Protein AF-A0A536W8A9-F1 (afdb_monomer_lite)

Radius of gyration: 25.91 Å; chains: 1; bounding box: 64×21×85 Å

pLDDT: mean 86.09, std 11.96, range [37.34, 98.19]

Sequence (159 aa):
MEIPFKEVAGALGAVAVALLGLYQWRRTKRSGRFLEDREAAYKAVWDALEQVHLHVRSESFNGSGFDEHVRTANTLMIKYGLHISQHDKELAAQYMNALELLGAVLSQMASDHPTRREFAKTLEFPPMPDELAPAFSRVTKARDALTESFRRAVGAGQI

Foldseek 3Di:
DDDPVVVVVVVVVVVVVVVVVVVVVVVVVVVVVLLVLLLVLLVLLVVLLVVLLLLLLDLPNDPVVNVVSVVSSVVSCVVCVVNADPVLVVLSVQLSVLSVVLSVLLVPDDSPPPQSVCSNPDPDHDPDPPSNVVSVVSNVVSCVVNVVVSCCSSVVVVD

Structure (mmCIF, N/CA/C/O backbone):
data_AF-A0A536W8A9-F1
#
_entry.id   AF-A0A536W8A9-F1
#
loop_
_atom_site.group_PDB
_atom_site.id
_atom_site.type_symbol
_atom_site.label_atom_id
_atom_site.label_alt_id
_atom_site.label_comp_id
_atom_site.label_asym_id
_atom_site.label_entity_id
_atom_site.label_seq_id
_atom_site.pdbx_PDB_ins_code
_atom_site.Cartn_x
_atom_site.Cartn_y
_atom_site.Cartn_z
_atom_site.occupancy
_atom_site.B_iso_or_equiv
_atom_site.auth_seq_id
_atom_site.auth_comp_id
_atom_site.auth_asym_id
_atom_site.auth_atom_id
_atom_site.pdbx_PDB_model_num
ATOM 1 N N . MET A 1 1 ? -41.506 -2.648 62.364 1.00 50.22 1 MET A N 1
ATOM 2 C CA . MET A 1 1 ? -40.462 -3.332 61.577 1.00 50.22 1 MET A CA 1
ATOM 3 C C . MET A 1 1 ? -39.605 -2.225 60.981 1.00 50.22 1 MET A C 1
ATOM 5 O O . MET A 1 1 ? -40.019 -1.613 60.006 1.00 50.22 1 MET A O 1
ATOM 9 N N . GLU A 1 2 ? -38.531 -1.835 61.669 1.00 58.56 2 GLU A N 1
ATOM 10 C CA . GLU A 1 2 ? -37.649 -0.755 61.208 1.00 58.56 2 GLU A CA 1
ATOM 11 C C . GLU A 1 2 ? -36.714 -1.321 60.142 1.00 58.56 2 GLU A C 1
ATOM 13 O O . GLU A 1 2 ? -35.999 -2.289 60.388 1.00 58.56 2 GLU A O 1
ATOM 18 N N . ILE A 1 3 ? -36.769 -0.766 58.933 1.00 63.06 3 ILE A N 1
ATOM 19 C CA . ILE A 1 3 ? -35.873 -1.172 57.853 1.00 63.06 3 ILE A CA 1
ATOM 20 C C . ILE A 1 3 ? -34.472 -0.641 58.201 1.00 63.06 3 ILE A C 1
ATOM 22 O O . ILE A 1 3 ? -34.331 0.569 58.406 1.00 63.06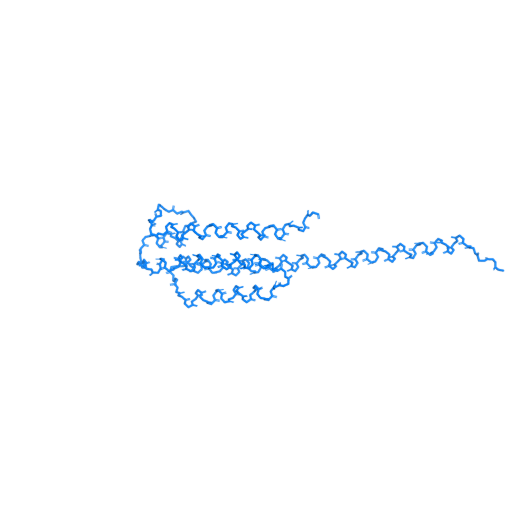 3 ILE A O 1
ATOM 26 N N . PRO A 1 4 ? -33.431 -1.492 58.263 1.00 73.31 4 PRO A N 1
ATOM 27 C CA . PRO A 1 4 ? -32.075 -1.064 58.589 1.00 73.31 4 PRO A CA 1
ATOM 28 C C . PRO A 1 4 ? -31.502 -0.230 57.435 1.00 73.31 4 PRO A C 1
ATOM 30 O O . PRO A 1 4 ? -30.904 -0.733 56.487 1.00 73.31 4 PRO A O 1
ATOM 33 N N . PHE A 1 5 ? -31.693 1.087 57.517 1.00 73.25 5 PHE A N 1
ATOM 34 C CA . PHE A 1 5 ? -31.332 2.063 56.482 1.00 73.25 5 PHE A CA 1
ATOM 35 C C . PHE A 1 5 ? -29.872 1.947 56.013 1.00 73.25 5 PHE A C 1
ATOM 37 O O . PHE A 1 5 ? -29.580 2.126 54.834 1.00 73.25 5 PHE A O 1
ATOM 44 N N . LYS A 1 6 ? -28.952 1.592 56.919 1.00 73.88 6 LYS A N 1
ATOM 45 C CA . LYS A 1 6 ? -27.525 1.395 56.610 1.00 73.88 6 LYS A CA 1
ATOM 46 C C . LYS A 1 6 ? -27.277 0.193 55.693 1.00 73.88 6 LYS A C 1
ATOM 48 O O . LYS A 1 6 ? -26.441 0.281 54.800 1.00 73.88 6 LYS A O 1
ATOM 53 N N . GLU A 1 7 ? -28.011 -0.899 55.886 1.00 75.00 7 GLU A N 1
ATOM 54 C CA . GLU A 1 7 ? -27.892 -2.112 55.069 1.00 75.00 7 GLU A CA 1
ATOM 55 C C . GLU A 1 7 ? -28.487 -1.885 53.676 1.00 75.00 7 GLU A C 1
ATOM 57 O O . GLU A 1 7 ? -27.880 -2.258 52.674 1.00 75.00 7 GLU A O 1
ATOM 62 N N . VAL A 1 8 ? -29.615 -1.167 53.598 1.00 76.69 8 VAL A N 1
ATOM 63 C CA . VAL A 1 8 ? -30.227 -0.756 52.323 1.00 76.69 8 VAL A CA 1
ATOM 64 C C . VAL A 1 8 ? -29.321 0.212 51.555 1.00 76.69 8 VAL A C 1
ATOM 66 O O . VAL A 1 8 ? -29.114 0.036 50.356 1.00 76.69 8 VAL A O 1
ATOM 69 N N . ALA A 1 9 ? -28.728 1.201 52.230 1.00 75.56 9 ALA A N 1
ATOM 70 C CA . ALA A 1 9 ? -27.790 2.137 51.612 1.00 75.56 9 ALA A CA 1
ATOM 71 C C . ALA A 1 9 ? -26.509 1.437 51.121 1.00 75.56 9 ALA A C 1
ATOM 73 O O . ALA A 1 9 ? -26.040 1.719 50.018 1.00 75.56 9 ALA A O 1
ATOM 74 N N . GLY A 1 10 ? -25.974 0.490 51.900 1.00 75.81 10 GLY A N 1
ATOM 75 C CA . GLY A 1 10 ? -24.829 -0.332 51.499 1.00 75.81 10 GLY A CA 1
ATOM 76 C C . GLY A 1 10 ? -25.129 -1.203 50.277 1.00 75.81 10 GLY A C 1
ATOM 77 O O . GLY A 1 10 ? -24.337 -1.237 49.334 1.00 75.81 10 GLY A O 1
ATOM 78 N N . ALA A 1 11 ? -26.303 -1.841 50.244 1.00 78.12 11 ALA A N 1
ATOM 79 C CA . ALA A 1 11 ? -26.746 -2.641 49.106 1.00 78.12 11 ALA A CA 1
ATOM 80 C C . ALA A 1 11 ? -26.926 -1.788 47.838 1.00 78.12 11 ALA A C 1
ATOM 82 O O . ALA A 1 11 ? -26.439 -2.161 46.771 1.00 78.12 11 ALA A O 1
ATOM 83 N N . LEU A 1 12 ? -27.551 -0.611 47.948 1.00 82.88 12 LEU A N 1
ATOM 84 C CA . LEU A 1 12 ? -27.708 0.319 46.824 1.00 82.88 12 LEU A CA 1
ATOM 85 C C . LEU A 1 12 ? -26.357 0.830 46.302 1.00 82.88 12 LEU A C 1
ATOM 87 O O . LEU A 1 12 ? -26.158 0.904 45.088 1.00 82.88 12 LEU A O 1
ATOM 91 N N . GLY A 1 13 ? -25.408 1.121 47.197 1.00 81.12 13 GLY A N 1
ATOM 92 C CA . GLY A 1 13 ? -24.042 1.495 46.825 1.00 81.12 13 GLY A CA 1
ATOM 93 C C . GLY A 1 13 ? -23.318 0.389 46.052 1.00 81.12 13 GLY A C 1
ATOM 94 O O . GLY A 1 13 ? -22.731 0.651 45.002 1.00 81.12 13 GLY A O 1
ATOM 95 N N . ALA A 1 14 ? -23.416 -0.861 46.513 1.00 82.94 14 ALA A N 1
ATOM 96 C CA . ALA A 1 14 ? -22.817 -2.010 45.834 1.00 82.94 14 ALA A CA 1
ATOM 97 C C . ALA A 1 14 ? -23.416 -2.241 44.434 1.00 82.94 14 ALA A C 1
ATOM 99 O O . ALA A 1 14 ? -22.680 -2.477 43.473 1.00 82.94 14 ALA A O 1
ATOM 100 N N . VAL A 1 15 ? -24.740 -2.106 44.294 1.00 87.38 15 VAL A N 1
ATOM 101 C CA . VAL A 1 15 ? -25.435 -2.208 43.000 1.00 87.38 15 VAL A CA 1
ATOM 102 C C . VAL A 1 15 ? -24.971 -1.112 42.040 1.00 87.38 15 VAL A C 1
ATOM 104 O O . VAL A 1 15 ? -24.673 -1.400 40.881 1.00 87.38 15 VAL A O 1
ATOM 107 N N . ALA A 1 16 ? -24.849 0.133 42.508 1.00 86.81 16 ALA A N 1
ATOM 108 C CA . ALA A 1 16 ? -24.382 1.244 41.681 1.00 86.81 16 ALA A CA 1
ATOM 109 C C . ALA A 1 16 ? -22.950 1.019 41.160 1.00 86.81 16 ALA A C 1
ATOM 111 O O . ALA A 1 16 ? -22.689 1.211 39.970 1.00 86.81 16 ALA A O 1
ATOM 112 N N . VAL A 1 17 ? -22.036 0.545 42.013 1.00 88.19 17 VAL A N 1
ATOM 113 C CA . VAL A 1 17 ? -20.654 0.221 41.616 1.00 88.19 17 VAL A CA 1
ATOM 114 C C . VAL A 1 17 ? -20.617 -0.936 40.615 1.00 88.19 17 VAL A C 1
ATOM 116 O O . VAL A 1 17 ? -19.912 -0.850 39.608 1.00 88.19 17 VAL A O 1
ATOM 119 N N . ALA A 1 18 ? -21.410 -1.988 40.829 1.00 88.69 18 ALA A N 1
ATOM 120 C CA . ALA A 1 18 ? -21.494 -3.115 39.902 1.00 88.69 18 ALA A CA 1
ATOM 121 C C . ALA A 1 18 ? -22.004 -2.687 38.513 1.00 88.69 18 ALA A C 1
ATOM 123 O O . ALA A 1 18 ? -21.459 -3.106 37.488 1.00 88.69 18 ALA A O 1
ATOM 124 N N . LEU A 1 19 ? -23.008 -1.804 38.463 1.00 89.75 19 LEU A N 1
ATOM 125 C CA . LEU A 1 19 ? -23.528 -1.249 37.211 1.00 89.75 19 LEU A CA 1
ATOM 126 C C . LEU A 1 19 ? -22.495 -0.368 36.496 1.00 89.75 19 LEU A C 1
ATOM 128 O O . LEU A 1 19 ? -22.348 -0.478 35.277 1.00 89.75 19 LEU A O 1
ATOM 132 N N . LEU A 1 20 ? -21.745 0.456 37.234 1.00 89.81 20 LEU A N 1
ATOM 133 C CA . LEU A 1 20 ? -20.653 1.259 36.676 1.00 89.81 20 LEU A CA 1
ATOM 134 C C . LEU A 1 20 ? -19.534 0.380 36.107 1.00 89.81 20 LEU A C 1
ATOM 136 O O . LEU A 1 20 ? -19.077 0.635 34.992 1.00 89.81 20 LEU A O 1
ATOM 140 N N . GLY A 1 21 ? -19.145 -0.682 36.816 1.00 86.19 21 GLY A N 1
ATOM 141 C CA . GLY A 1 21 ? -18.159 -1.654 36.338 1.00 86.19 21 GLY A CA 1
ATOM 142 C C . GLY A 1 21 ? -18.617 -2.367 35.064 1.00 86.19 21 GLY A C 1
ATOM 143 O O . GLY A 1 21 ? -17.865 -2.452 34.094 1.00 86.19 21 GLY A O 1
ATOM 144 N N . LEU A 1 22 ? -19.882 -2.802 35.008 1.00 88.50 22 LEU A N 1
ATOM 145 C CA . LEU A 1 22 ? -20.459 -3.425 33.813 1.00 88.50 22 LEU A CA 1
ATOM 146 C C . LEU A 1 22 ? -20.515 -2.449 32.627 1.00 88.50 22 LEU A C 1
ATOM 148 O O . LEU A 1 22 ? -20.235 -2.831 31.488 1.00 88.50 22 LEU A O 1
ATOM 152 N N . TYR A 1 23 ? -20.873 -1.189 32.885 1.00 87.00 23 TYR A N 1
ATOM 153 C CA . TYR A 1 23 ? -20.905 -0.140 31.871 1.00 87.00 23 TYR A CA 1
ATOM 154 C C . TYR A 1 23 ? -19.505 0.160 31.325 1.00 87.00 23 TYR A C 1
ATOM 156 O O . TYR A 1 23 ? -19.316 0.164 30.105 1.00 87.00 23 TYR A O 1
ATOM 164 N N . GLN A 1 24 ? -18.515 0.338 32.206 1.00 83.12 24 GLN A N 1
ATOM 165 C CA . GLN A 1 24 ? -17.121 0.539 31.814 1.00 83.12 24 GLN A CA 1
ATOM 166 C C . GLN A 1 24 ? -16.584 -0.656 31.026 1.00 83.12 24 GLN A C 1
ATOM 168 O O . GLN A 1 24 ? -16.014 -0.450 29.960 1.00 83.12 24 GLN A O 1
ATOM 173 N N . TRP A 1 25 ? -16.846 -1.889 31.466 1.00 77.81 25 TRP A N 1
ATOM 174 C CA . TRP A 1 25 ? -16.427 -3.101 30.758 1.00 77.81 25 TRP A CA 1
ATOM 175 C C . TRP A 1 25 ? -17.041 -3.219 29.358 1.00 77.81 25 TRP A C 1
ATOM 177 O O . TRP A 1 25 ? -16.356 -3.524 28.381 1.00 77.81 25 TRP A O 1
ATOM 187 N N . ARG A 1 26 ? -18.342 -2.941 29.214 1.00 77.06 26 ARG A N 1
ATOM 188 C CA . ARG A 1 26 ? -18.991 -2.938 27.892 1.00 77.06 26 ARG A CA 1
ATOM 189 C C . ARG A 1 26 ? -18.424 -1.849 26.986 1.00 77.06 26 ARG A C 1
ATOM 191 O O . ARG A 1 26 ? -18.301 -2.073 25.780 1.00 77.06 26 ARG A O 1
ATOM 198 N N . ARG A 1 27 ? -18.087 -0.685 27.548 1.00 74.31 27 ARG A N 1
ATOM 199 C CA . ARG A 1 27 ? -17.471 0.423 26.813 1.00 74.31 27 ARG A CA 1
ATOM 200 C C . ARG A 1 27 ? -16.056 0.069 26.350 1.00 74.31 27 ARG A C 1
ATOM 202 O O . ARG A 1 27 ? -15.783 0.228 25.164 1.00 74.31 27 ARG A O 1
ATOM 209 N N . THR A 1 28 ? -15.211 -0.473 27.227 1.00 70.94 28 THR A N 1
ATOM 210 C CA . THR A 1 28 ? -13.834 -0.880 26.891 1.00 70.94 28 THR A CA 1
ATOM 211 C C . THR A 1 28 ? -13.796 -2.046 25.906 1.00 70.94 28 THR A C 1
ATOM 213 O O . THR A 1 28 ? -12.984 -2.046 24.986 1.00 70.94 28 THR A O 1
ATOM 216 N N . LYS A 1 29 ? -14.727 -3.004 26.006 1.00 76.12 29 LYS A N 1
ATOM 217 C CA . LYS A 1 29 ? -14.846 -4.099 25.030 1.00 76.12 29 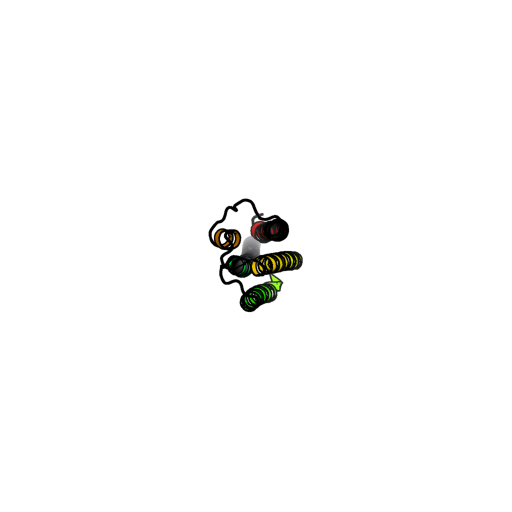LYS A CA 1
ATOM 218 C C . LYS A 1 29 ? -15.206 -3.597 23.626 1.00 76.12 29 LYS A C 1
ATOM 220 O O . LYS A 1 29 ? -14.686 -4.106 22.637 1.00 76.12 29 LYS A O 1
ATOM 225 N N . ARG A 1 30 ? -16.100 -2.605 23.521 1.00 70.69 30 ARG A N 1
ATOM 226 C CA . ARG A 1 30 ? -16.471 -1.996 22.230 1.00 70.69 30 ARG A CA 1
ATOM 227 C C . ARG A 1 30 ? -15.327 -1.184 21.627 1.00 70.69 30 ARG A C 1
ATOM 229 O O . ARG A 1 30 ? -15.120 -1.275 20.423 1.00 70.69 30 ARG A O 1
ATOM 236 N N . SER A 1 31 ? -14.588 -0.426 22.440 1.00 73.19 31 SER A N 1
ATOM 237 C CA . SER A 1 31 ? -13.419 0.318 21.956 1.00 73.19 31 SER A CA 1
ATOM 238 C C . SER A 1 31 ? -12.275 -0.609 21.547 1.00 73.19 31 SER A C 1
ATOM 240 O O . SER A 1 31 ? -11.679 -0.374 20.504 1.00 73.19 31 SER A O 1
ATOM 242 N N . GLY A 1 32 ? -12.021 -1.686 22.301 1.00 77.44 32 GLY A N 1
ATOM 243 C CA . GLY A 1 32 ? -11.015 -2.695 21.952 1.00 77.44 32 GLY A CA 1
ATOM 244 C C . GLY A 1 32 ? -11.289 -3.330 20.589 1.00 77.44 32 GLY A C 1
ATOM 245 O O . GLY A 1 32 ? -10.434 -3.290 19.714 1.00 77.44 32 GLY A O 1
ATOM 246 N N . ARG A 1 33 ? -12.529 -3.779 20.353 1.00 83.19 33 ARG A N 1
ATOM 247 C CA . ARG A 1 33 ? -12.926 -4.349 19.057 1.00 83.19 33 ARG A CA 1
ATOM 248 C C . ARG A 1 33 ? -12.790 -3.355 17.898 1.00 83.19 33 ARG A C 1
ATOM 250 O O . ARG A 1 33 ? -12.352 -3.736 16.824 1.00 83.19 33 ARG A O 1
ATOM 257 N N . PHE A 1 34 ? -13.136 -2.082 18.104 1.00 84.88 34 PHE A N 1
ATOM 258 C CA . PHE A 1 34 ? -12.969 -1.067 17.059 1.00 84.88 34 PHE A CA 1
ATOM 259 C C . PHE A 1 34 ? -11.493 -0.826 16.709 1.00 84.88 34 PHE A C 1
ATOM 261 O O . PHE A 1 34 ? -11.177 -0.618 15.540 1.00 84.88 34 PHE A O 1
ATOM 268 N N . LEU A 1 35 ? -10.596 -0.849 17.701 1.00 85.38 35 LEU A N 1
ATOM 269 C CA . LEU A 1 35 ? -9.153 -0.727 17.477 1.00 85.38 35 LEU A CA 1
ATOM 270 C C . LEU A 1 35 ? -8.594 -1.947 16.736 1.00 85.38 35 LEU A C 1
ATOM 272 O O . LEU A 1 35 ? -7.844 -1.767 15.781 1.00 85.38 35 LEU A O 1
ATOM 276 N N . GLU A 1 36 ? -9.014 -3.156 17.112 1.00 87.56 36 GLU A N 1
ATOM 277 C CA . GLU A 1 36 ? -8.658 -4.400 16.415 1.00 87.56 36 GLU A CA 1
ATOM 278 C C . GLU A 1 36 ? -9.142 -4.391 14.955 1.00 87.56 36 GLU A C 1
ATOM 280 O O . GLU A 1 36 ? -8.358 -4.633 14.037 1.00 87.56 36 GLU A O 1
ATOM 285 N N . ASP A 1 37 ? -10.413 -4.039 14.722 1.00 90.69 37 ASP A N 1
ATOM 286 C CA . ASP A 1 37 ? -11.000 -3.938 13.379 1.00 90.69 37 ASP A CA 1
ATOM 287 C C . ASP A 1 37 ? -10.286 -2.858 12.543 1.00 90.69 37 ASP A C 1
ATOM 289 O O . ASP A 1 37 ? -10.061 -3.031 11.341 1.00 90.69 37 ASP A O 1
ATOM 293 N N . ARG A 1 38 ? -9.872 -1.753 13.181 1.00 92.25 38 ARG A N 1
ATOM 294 C CA . ARG A 1 38 ? -9.086 -0.692 12.542 1.00 92.25 38 ARG A CA 1
ATOM 295 C C . ARG A 1 38 ? -7.699 -1.186 12.148 1.00 92.25 38 ARG A C 1
ATOM 297 O O . ARG A 1 38 ? -7.306 -1.003 11.002 1.00 92.25 38 ARG A O 1
ATOM 304 N N . GLU A 1 39 ? -6.962 -1.820 13.052 1.00 93.12 39 GLU A N 1
ATOM 305 C CA . GLU A 1 39 ? -5.642 -2.379 12.747 1.00 93.12 39 GLU A CA 1
ATOM 306 C C . GLU A 1 39 ? -5.720 -3.403 11.604 1.00 93.12 39 GLU A C 1
ATOM 308 O O . GLU A 1 39 ? -4.926 -3.341 10.662 1.00 93.12 39 GLU A O 1
ATOM 313 N N . ALA A 1 40 ? -6.714 -4.294 11.639 1.00 94.44 40 ALA A N 1
ATOM 314 C CA . ALA A 1 40 ? -6.954 -5.271 10.582 1.00 94.44 40 ALA A CA 1
ATOM 315 C C . ALA A 1 40 ? -7.252 -4.603 9.229 1.00 94.44 40 ALA A C 1
ATOM 317 O O . ALA A 1 40 ? -6.730 -5.037 8.202 1.00 94.44 40 ALA A O 1
ATOM 318 N N . ALA A 1 41 ? -8.041 -3.525 9.221 1.00 95.81 41 ALA A N 1
ATOM 319 C CA . ALA A 1 41 ? -8.316 -2.743 8.021 1.00 95.81 41 ALA A CA 1
ATOM 320 C C . ALA A 1 41 ? -7.043 -2.131 7.413 1.00 95.81 41 ALA A C 1
ATOM 322 O O . ALA A 1 41 ? -6.820 -2.264 6.209 1.00 95.81 41 ALA A O 1
ATOM 323 N N . TYR A 1 42 ? -6.197 -1.489 8.228 1.00 96.19 42 TYR A N 1
ATOM 324 C CA . TYR A 1 42 ? -4.948 -0.889 7.744 1.00 96.19 42 TYR A CA 1
ATOM 325 C C . TYR A 1 42 ? -3.980 -1.944 7.201 1.00 96.19 42 TYR A C 1
ATOM 327 O O . TYR A 1 42 ? -3.406 -1.736 6.134 1.00 96.19 42 TYR A O 1
ATOM 335 N N . LYS A 1 43 ? -3.843 -3.095 7.877 1.00 95.75 43 LYS A N 1
ATOM 336 C CA . LYS A 1 43 ? -3.024 -4.217 7.387 1.00 95.75 43 LYS A CA 1
ATOM 337 C C . LYS A 1 43 ? -3.535 -4.754 6.051 1.00 95.75 43 LYS A C 1
ATOM 339 O O . LYS A 1 43 ? -2.758 -4.874 5.116 1.00 95.75 43 LYS A O 1
ATOM 344 N N . ALA A 1 44 ? -4.843 -4.984 5.927 1.00 96.75 44 ALA A N 1
ATOM 345 C CA . ALA A 1 44 ? -5.431 -5.490 4.688 1.00 96.75 44 ALA A CA 1
ATOM 346 C C . ALA A 1 44 ? -5.230 -4.531 3.500 1.00 96.75 44 ALA A C 1
ATOM 348 O O . ALA A 1 44 ? -4.941 -4.973 2.389 1.00 96.75 44 ALA A O 1
ATOM 349 N N . VAL A 1 45 ? -5.370 -3.218 3.722 1.00 97.50 45 VAL A N 1
ATOM 350 C CA . VAL A 1 45 ? -5.093 -2.212 2.683 1.00 97.50 45 VAL A CA 1
ATOM 351 C C . VAL A 1 45 ? -3.604 -2.176 2.342 1.00 97.50 45 VAL A C 1
ATOM 353 O O . VAL A 1 45 ? -3.261 -2.135 1.163 1.00 97.50 45 VAL A O 1
ATOM 356 N N . TRP A 1 46 ? -2.727 -2.217 3.346 1.00 97.38 46 TRP A N 1
ATOM 357 C CA . TRP A 1 46 ? -1.281 -2.241 3.133 1.00 97.38 46 TRP A CA 1
ATOM 358 C C . TRP A 1 46 ? -0.846 -3.450 2.302 1.00 97.38 46 TRP A C 1
ATOM 360 O O . TRP A 1 46 ? -0.154 -3.281 1.302 1.00 97.38 46 TRP A O 1
ATOM 370 N N . ASP A 1 47 ? -1.322 -4.645 2.652 1.00 97.44 47 ASP A N 1
ATOM 371 C CA . ASP A 1 47 ? -1.010 -5.874 1.924 1.00 97.44 47 ASP A CA 1
ATOM 372 C C . ASP A 1 47 ? -1.443 -5.776 0.456 1.00 97.44 47 ASP A C 1
ATOM 374 O O . ASP A 1 47 ? -0.684 -6.141 -0.439 1.00 97.44 47 ASP A O 1
ATOM 378 N N . ALA A 1 48 ? -2.630 -5.223 0.181 1.00 97.44 48 ALA A N 1
ATOM 379 C CA . ALA A 1 48 ? -3.092 -5.020 -1.191 1.00 97.44 48 ALA A CA 1
ATOM 380 C C . ALA A 1 48 ? -2.243 -4.001 -1.969 1.00 97.44 48 ALA A C 1
ATOM 382 O O . ALA A 1 48 ? -1.987 -4.208 -3.154 1.00 97.44 48 ALA A O 1
ATOM 383 N N . LEU A 1 49 ? -1.776 -2.928 -1.327 1.00 97.50 49 LEU A N 1
ATOM 384 C CA . LEU A 1 49 ? -0.871 -1.958 -1.952 1.00 97.50 49 LEU A CA 1
ATOM 385 C C . LEU A 1 49 ? 0.516 -2.557 -2.220 1.00 97.50 49 LEU A C 1
ATOM 387 O O . LEU A 1 49 ? 1.113 -2.281 -3.260 1.00 97.50 49 LEU A O 1
ATOM 391 N N . GLU A 1 50 ? 1.017 -3.418 -1.334 1.00 95.06 50 GLU A N 1
ATOM 392 C CA . GLU A 1 50 ? 2.274 -4.127 -1.578 1.00 95.06 50 GLU A CA 1
ATOM 393 C C . GLU A 1 50 ? 2.132 -5.132 -2.731 1.00 95.06 50 GLU A C 1
ATOM 395 O O . GLU A 1 50 ? 3.079 -5.278 -3.495 1.00 95.06 50 GLU A O 1
ATOM 400 N N . GLN A 1 51 ? 0.959 -5.740 -2.962 1.00 95.25 51 GLN A N 1
ATOM 401 C CA . GLN A 1 51 ? 0.728 -6.532 -4.184 1.00 95.25 51 GLN A CA 1
ATOM 402 C C . GLN A 1 51 ? 0.855 -5.684 -5.460 1.00 95.25 51 GLN A C 1
ATOM 404 O O . GLN A 1 51 ? 1.472 -6.131 -6.426 1.00 95.25 51 GLN A O 1
ATOM 409 N N . VAL A 1 52 ? 0.349 -4.441 -5.460 1.00 95.31 52 VAL A N 1
ATOM 410 C CA . VAL A 1 52 ? 0.550 -3.503 -6.586 1.00 95.31 52 VAL A CA 1
ATOM 411 C C . VAL A 1 52 ? 2.045 -3.255 -6.807 1.00 95.31 52 VAL A C 1
ATOM 413 O O . VAL A 1 52 ? 2.533 -3.339 -7.935 1.00 95.31 52 VAL A O 1
ATOM 416 N N . HIS A 1 53 ? 2.793 -2.984 -5.734 1.00 94.19 53 HIS A N 1
ATOM 417 C CA . HIS A 1 53 ? 4.233 -2.741 -5.817 1.00 94.19 53 HIS A CA 1
ATOM 418 C C . HIS A 1 53 ? 4.986 -3.976 -6.328 1.00 94.19 53 HIS A C 1
ATOM 420 O O . HIS A 1 53 ? 5.785 -3.867 -7.257 1.00 94.19 53 HIS A O 1
ATOM 426 N N . LEU A 1 54 ? 4.709 -5.159 -5.780 1.00 91.75 54 LEU A N 1
ATOM 427 C CA . LEU A 1 54 ? 5.326 -6.414 -6.210 1.00 91.75 54 LEU A CA 1
ATOM 428 C C . LEU A 1 54 ? 5.060 -6.701 -7.690 1.00 91.75 54 LEU A C 1
ATOM 430 O O . LEU A 1 54 ? 5.975 -7.123 -8.396 1.00 91.75 54 LEU A O 1
ATOM 434 N N . HIS A 1 55 ? 3.858 -6.402 -8.188 1.00 91.56 55 HIS A N 1
ATOM 435 C CA . HIS A 1 55 ? 3.549 -6.539 -9.612 1.00 91.56 55 HIS A CA 1
ATOM 436 C C . HIS A 1 55 ? 4.399 -5.611 -10.488 1.00 91.56 55 HIS A C 1
ATOM 438 O O . HIS A 1 55 ? 4.938 -6.057 -11.501 1.00 91.56 55 HIS A O 1
ATOM 444 N N . VAL A 1 56 ? 4.602 -4.352 -10.081 1.00 90.38 56 VAL A N 1
ATOM 445 C CA . VAL A 1 56 ? 5.508 -3.413 -10.780 1.00 90.38 56 VAL A CA 1
ATOM 446 C C . VAL A 1 56 ? 6.957 -3.906 -10.771 1.00 90.38 56 VAL A C 1
ATOM 448 O O . VAL A 1 56 ? 7.686 -3.691 -11.737 1.00 90.38 56 VAL A O 1
ATOM 451 N N . ARG A 1 57 ? 7.376 -4.601 -9.708 1.00 86.62 57 ARG A N 1
ATOM 452 C CA . ARG A 1 57 ? 8.707 -5.223 -9.612 1.00 86.62 57 ARG A CA 1
ATOM 453 C C . ARG A 1 57 ? 8.864 -6.504 -10.414 1.00 86.62 57 ARG A C 1
ATOM 455 O O . ARG A 1 57 ? 9.994 -6.934 -10.624 1.00 86.62 57 ARG A O 1
ATOM 462 N N . SER A 1 58 ? 7.772 -7.116 -10.854 1.00 83.75 58 SER A N 1
ATOM 463 C CA . SER A 1 58 ? 7.841 -8.368 -11.598 1.00 83.75 58 SER A CA 1
ATOM 464 C C . SER A 1 58 ? 8.480 -8.173 -12.978 1.00 83.75 58 SER A C 1
ATOM 466 O O . SER A 1 58 ? 8.284 -7.159 -13.652 1.00 83.75 58 SER A O 1
ATOM 468 N N . GLU A 1 59 ? 9.208 -9.187 -13.453 1.00 72.88 59 GLU A N 1
ATOM 469 C CA . GLU A 1 59 ? 9.744 -9.189 -14.821 1.00 72.88 59 GLU A CA 1
ATOM 470 C C . GLU A 1 59 ? 8.611 -9.152 -15.873 1.00 72.88 59 GLU A C 1
ATOM 472 O O . GLU A 1 59 ? 8.812 -8.661 -16.985 1.00 72.88 59 GLU A O 1
ATOM 477 N N . SER A 1 60 ? 7.395 -9.574 -15.500 1.00 72.38 60 SER A N 1
ATOM 478 C CA . SER A 1 60 ? 6.200 -9.677 -16.346 1.00 72.38 60 SER A CA 1
ATOM 479 C C . SER A 1 60 ? 5.196 -8.526 -16.189 1.00 72.38 60 SER A C 1
ATOM 481 O O . SER A 1 60 ? 3.998 -8.730 -16.429 1.00 72.38 60 SER A O 1
ATOM 483 N N . PHE A 1 61 ? 5.648 -7.330 -15.789 1.00 80.06 61 PHE A N 1
ATOM 484 C CA . PHE A 1 61 ? 4.772 -6.159 -15.693 1.00 80.06 61 PHE A CA 1
ATOM 485 C C . PHE A 1 61 ? 3.934 -5.979 -16.969 1.00 80.06 61 PHE A C 1
ATOM 487 O O . PHE A 1 61 ? 4.455 -5.906 -18.084 1.00 80.06 61 PHE A O 1
ATOM 494 N N . ASN A 1 62 ? 2.622 -5.891 -16.776 1.00 84.25 62 ASN A N 1
ATOM 495 C CA . ASN A 1 62 ? 1.642 -5.561 -17.798 1.00 84.25 62 ASN A CA 1
ATOM 496 C C . ASN A 1 62 ? 0.538 -4.695 -17.178 1.00 84.25 62 ASN A C 1
ATOM 498 O O . ASN A 1 62 ? 0.215 -4.858 -15.995 1.00 84.25 62 ASN A O 1
ATOM 502 N N . GLY A 1 63 ? -0.036 -3.797 -17.985 1.00 82.44 63 GLY A N 1
ATOM 503 C CA . GLY A 1 63 ? -1.038 -2.828 -17.529 1.00 82.44 63 GLY A CA 1
ATOM 504 C C . GLY A 1 63 ? -2.311 -3.479 -16.984 1.00 82.44 63 GLY A C 1
ATOM 505 O O . GLY A 1 63 ? -2.790 -3.087 -15.930 1.00 82.44 63 GLY A O 1
ATOM 506 N N . SER A 1 64 ? -2.806 -4.547 -17.617 1.00 87.56 64 SER A N 1
ATOM 507 C CA . SER A 1 64 ? -4.029 -5.229 -17.166 1.00 87.56 64 SER A CA 1
ATOM 508 C C . SER A 1 64 ? -3.924 -5.810 -15.753 1.00 87.56 64 SER A C 1
ATOM 510 O O . SER A 1 64 ? -4.851 -5.660 -14.962 1.00 87.56 64 SER A O 1
ATOM 512 N N . GLY A 1 65 ? -2.797 -6.446 -15.417 1.00 88.50 65 GLY A N 1
ATOM 513 C CA . GLY A 1 65 ? -2.564 -6.975 -14.071 1.00 88.50 65 GLY A CA 1
ATOM 514 C C . GLY A 1 65 ? -2.368 -5.859 -13.047 1.00 88.50 65 GLY A C 1
ATOM 515 O O . GLY A 1 65 ? -2.836 -5.961 -11.915 1.00 88.50 65 GLY A O 1
ATOM 516 N N . PHE A 1 66 ? -1.748 -4.748 -13.456 1.00 92.50 66 PHE A N 1
ATOM 517 C CA . PHE A 1 66 ? -1.612 -3.572 -12.601 1.00 92.50 66 PHE A CA 1
ATOM 518 C C . PHE A 1 66 ? -2.986 -3.004 -12.224 1.00 92.50 66 PHE A C 1
ATOM 520 O O . PHE A 1 66 ? -3.273 -2.828 -11.038 1.00 92.50 66 PHE A O 1
ATOM 527 N N . ASP A 1 67 ? -3.866 -2.817 -13.210 1.00 93.69 67 ASP A N 1
ATOM 528 C CA . ASP A 1 67 ? -5.225 -2.310 -13.005 1.00 93.69 67 ASP A CA 1
ATOM 529 C C . ASP A 1 67 ? -6.056 -3.214 -12.085 1.00 93.69 67 ASP A C 1
ATOM 531 O O . ASP A 1 67 ? -6.870 -2.731 -11.293 1.00 93.69 67 ASP A O 1
ATOM 535 N N . GLU A 1 68 ? -5.856 -4.532 -12.155 1.00 95.25 68 GLU A N 1
ATOM 536 C CA . GLU A 1 68 ? -6.521 -5.499 -11.280 1.00 95.25 68 GLU A CA 1
ATOM 537 C C . GLU A 1 68 ? -6.082 -5.352 -9.814 1.00 95.25 68 GLU A C 1
ATOM 539 O O . GLU A 1 68 ? -6.925 -5.286 -8.906 1.00 95.25 68 GLU A O 1
ATOM 544 N N . HIS A 1 69 ? -4.776 -5.228 -9.568 1.00 95.81 69 HIS A N 1
ATOM 545 C CA . HIS A 1 69 ? -4.255 -4.996 -8.221 1.00 95.81 69 HIS A CA 1
ATOM 546 C C . HIS A 1 69 ? -4.700 -3.634 -7.669 1.00 95.81 69 HIS A C 1
ATOM 548 O O . HIS A 1 69 ? -5.162 -3.555 -6.526 1.00 95.81 69 HIS A O 1
ATOM 554 N N . VAL A 1 70 ? -4.668 -2.578 -8.488 1.00 96.62 70 VAL A N 1
ATOM 555 C CA . VAL A 1 70 ? -5.163 -1.241 -8.115 1.00 96.62 70 VAL A CA 1
ATOM 556 C C . VAL A 1 70 ? -6.656 -1.278 -7.784 1.00 96.62 70 VAL A C 1
ATOM 558 O O . VAL A 1 70 ? -7.091 -0.721 -6.772 1.00 96.62 70 VAL A O 1
ATOM 561 N N . ARG A 1 71 ? -7.468 -1.981 -8.582 1.00 96.94 71 ARG A N 1
ATOM 562 C CA . ARG A 1 71 ? -8.902 -2.166 -8.304 1.00 96.94 71 ARG A CA 1
ATOM 563 C C . ARG A 1 71 ? -9.132 -2.874 -6.971 1.00 96.94 71 ARG A C 1
ATOM 565 O O . ARG A 1 71 ? -10.035 -2.487 -6.225 1.00 96.94 71 ARG A O 1
ATOM 572 N N . THR A 1 72 ? -8.319 -3.878 -6.657 1.00 97.25 72 THR A N 1
ATOM 573 C CA . THR A 1 72 ? -8.389 -4.605 -5.383 1.00 97.25 72 THR A CA 1
ATOM 574 C C . THR A 1 72 ? -8.072 -3.685 -4.204 1.00 97.25 72 THR A C 1
ATOM 576 O O . THR A 1 72 ? -8.868 -3.606 -3.265 1.00 97.25 72 THR A O 1
ATOM 579 N N . ALA A 1 73 ? -6.980 -2.917 -4.277 1.00 96.81 73 ALA A N 1
ATOM 580 C CA . ALA A 1 73 ? -6.616 -1.945 -3.245 1.00 96.81 73 ALA A CA 1
ATOM 581 C C . ALA A 1 73 ? -7.722 -0.892 -3.034 1.00 96.81 73 ALA A C 1
ATOM 583 O O . ALA A 1 73 ? -8.153 -0.655 -1.902 1.00 96.81 73 ALA A O 1
ATOM 584 N N . ASN A 1 74 ? -8.267 -0.333 -4.120 1.00 97.06 74 ASN A N 1
ATOM 585 C CA . ASN A 1 74 ? -9.390 0.608 -4.067 1.00 97.06 74 ASN A CA 1
ATOM 586 C C . ASN A 1 74 ? -10.643 -0.006 -3.429 1.00 97.06 74 ASN A C 1
ATOM 588 O O . ASN A 1 74 ? -11.286 0.621 -2.586 1.00 97.06 74 ASN A O 1
ATOM 592 N N . THR A 1 75 ? -10.969 -1.252 -3.776 1.00 97.94 75 THR A N 1
ATOM 593 C CA . THR A 1 75 ? -12.107 -1.975 -3.191 1.00 97.94 75 THR A CA 1
ATOM 594 C C . THR A 1 75 ? -11.950 -2.121 -1.680 1.00 97.94 75 THR A C 1
ATOM 596 O O . THR A 1 75 ? -12.911 -1.898 -0.942 1.00 97.94 75 THR A O 1
ATOM 599 N N . LEU A 1 76 ? -10.745 -2.434 -1.192 1.00 96.94 76 LEU A N 1
ATOM 600 C CA . LEU A 1 76 ? -10.482 -2.519 0.246 1.00 96.94 76 LEU A CA 1
ATOM 601 C C . LEU A 1 76 ? -10.552 -1.154 0.937 1.00 96.94 76 LEU A C 1
ATOM 603 O O . LEU A 1 76 ? -11.140 -1.062 2.013 1.00 96.94 76 LEU A O 1
ATOM 607 N N . MET A 1 77 ? -10.040 -0.086 0.320 1.00 96.50 77 MET A N 1
ATOM 608 C CA . MET A 1 77 ? -10.159 1.273 0.868 1.00 96.50 77 MET A CA 1
ATOM 609 C C . MET A 1 77 ? -11.616 1.746 0.982 1.00 96.50 77 MET A C 1
ATOM 611 O O . MET A 1 77 ? -11.957 2.475 1.918 1.00 96.50 77 MET A O 1
ATOM 615 N N . ILE A 1 78 ? -12.485 1.321 0.059 1.00 95.69 78 ILE A N 1
ATOM 616 C CA . ILE A 1 78 ? -13.933 1.563 0.129 1.00 95.69 78 ILE A CA 1
ATOM 617 C C . ILE A 1 78 ? -14.557 0.699 1.230 1.00 95.69 78 ILE A C 1
ATOM 619 O O . ILE A 1 78 ? -15.235 1.226 2.113 1.00 95.69 78 ILE A O 1
ATOM 623 N N . LYS A 1 79 ? -14.289 -0.614 1.218 1.00 95.88 79 LYS A N 1
ATOM 624 C CA . LYS A 1 79 ? -14.814 -1.583 2.194 1.00 95.88 79 LYS A CA 1
ATOM 625 C C . LYS A 1 79 ? -14.492 -1.182 3.633 1.00 95.88 79 LYS A C 1
ATOM 627 O O . LYS A 1 79 ? -15.353 -1.269 4.502 1.00 95.88 79 LYS A O 1
ATOM 632 N N . TYR A 1 80 ? -13.269 -0.724 3.876 1.00 96.62 80 TYR A N 1
ATOM 633 C CA . TYR A 1 80 ? -12.794 -0.299 5.189 1.00 96.62 80 TYR A CA 1
ATOM 634 C C . TYR A 1 80 ? -12.889 1.214 5.408 1.00 96.62 80 TYR A C 1
ATOM 636 O O . TYR A 1 80 ? -12.232 1.758 6.295 1.00 96.62 80 TYR A O 1
ATOM 644 N N . GLY A 1 81 ? -13.734 1.914 4.646 1.00 92.00 81 GLY A N 1
ATOM 645 C CA . GLY A 1 81 ? -13.838 3.371 4.696 1.00 92.00 81 GLY A CA 1
ATOM 646 C C . GLY A 1 81 ? -14.203 3.962 6.065 1.00 92.00 81 GLY A C 1
ATOM 647 O O . GLY A 1 81 ? -13.937 5.138 6.278 1.00 92.00 81 GLY A O 1
ATOM 648 N N . LEU A 1 82 ? -14.764 3.166 6.986 1.00 92.50 82 LEU A N 1
ATOM 649 C CA . LEU A 1 82 ? -15.020 3.557 8.382 1.00 92.50 82 LEU A CA 1
ATOM 650 C C . LEU A 1 82 ? -13.755 3.611 9.253 1.00 92.50 82 LEU A C 1
ATOM 652 O O . LEU A 1 82 ? -13.747 4.288 10.278 1.00 92.50 82 LEU A O 1
ATOM 656 N N . HIS A 1 83 ? -12.710 2.880 8.871 1.00 94.00 83 HIS A N 1
ATOM 657 C CA . HIS A 1 83 ? -11.474 2.737 9.641 1.00 94.00 83 HIS A CA 1
ATOM 658 C C . HIS A 1 83 ? -10.307 3.507 9.022 1.00 94.00 83 HIS A C 1
ATOM 660 O O . HIS A 1 83 ? -9.414 3.934 9.752 1.00 94.00 83 HIS A O 1
ATOM 666 N N . ILE A 1 84 ? -10.325 3.695 7.699 1.00 94.88 84 ILE A N 1
ATOM 667 C CA . ILE A 1 84 ? -9.273 4.375 6.940 1.00 94.88 84 ILE A CA 1
ATOM 668 C C . ILE A 1 84 ? -9.658 5.836 6.706 1.00 94.88 84 ILE A C 1
ATOM 670 O O . ILE A 1 84 ? -10.697 6.127 6.104 1.00 94.88 84 ILE A O 1
ATOM 674 N N . SER A 1 85 ? -8.802 6.757 7.151 1.00 94.81 85 SER A N 1
ATOM 675 C CA . SER A 1 85 ? -9.037 8.193 6.995 1.00 94.81 85 SER A CA 1
ATOM 676 C C . SER A 1 85 ? -8.990 8.635 5.526 1.00 94.81 85 SER A C 1
ATOM 678 O O . SER A 1 85 ? -8.367 7.992 4.683 1.00 94.81 85 SER A O 1
ATOM 680 N N . GLN A 1 86 ? -9.634 9.759 5.205 1.00 95.88 86 GLN A N 1
ATOM 681 C CA . GLN A 1 86 ? -9.579 10.326 3.852 1.00 95.88 86 GLN A CA 1
ATOM 682 C C . GLN A 1 86 ? -8.145 10.714 3.453 1.00 95.88 86 GLN A C 1
ATOM 684 O O . GLN A 1 86 ? -7.728 10.441 2.332 1.00 95.88 86 GLN A O 1
ATOM 689 N N . HIS A 1 87 ? -7.374 11.256 4.397 1.00 96.69 87 HIS A N 1
ATOM 690 C CA . HIS A 1 87 ? -5.962 11.578 4.198 1.00 96.69 87 HIS A CA 1
ATOM 691 C C . HIS A 1 87 ? -5.132 10.340 3.815 1.00 96.69 87 HIS A C 1
ATOM 693 O O . HIS A 1 87 ? -4.350 10.376 2.870 1.00 96.69 87 HIS A O 1
ATOM 699 N N . ASP A 1 88 ? -5.352 9.213 4.497 1.00 97.38 88 ASP A N 1
ATOM 700 C CA . ASP A 1 88 ? -4.662 7.954 4.195 1.00 97.38 88 ASP A CA 1
ATOM 701 C C . ASP A 1 88 ? -5.014 7.413 2.803 1.00 97.38 88 ASP A C 1
ATOM 703 O O . ASP A 1 88 ? -4.149 6.883 2.107 1.00 97.38 88 ASP A O 1
ATOM 707 N N . LYS A 1 89 ? -6.271 7.581 2.366 1.00 97.38 89 LYS A N 1
ATOM 708 C CA . LYS A 1 89 ? -6.700 7.211 1.006 1.00 97.38 89 LYS A CA 1
ATOM 709 C C . LYS A 1 89 ? -6.000 8.058 -0.054 1.00 97.38 89 LYS A C 1
ATOM 711 O O . LYS A 1 89 ? -5.609 7.536 -1.093 1.00 97.38 89 LYS A O 1
ATOM 716 N N . GLU A 1 90 ? -5.814 9.349 0.206 1.00 97.88 90 GLU A N 1
ATOM 717 C CA . GLU A 1 90 ? -5.089 10.251 -0.695 1.00 97.88 90 GLU A CA 1
ATOM 718 C C . GLU A 1 90 ? -3.609 9.874 -0.804 1.00 97.88 90 GLU A C 1
ATOM 720 O O . GLU A 1 90 ? -3.069 9.839 -1.909 1.00 97.88 90 GLU A O 1
ATOM 725 N N . LEU A 1 91 ? -2.962 9.530 0.314 1.00 98.19 91 LEU A N 1
ATOM 726 C CA . LEU A 1 91 ? -1.584 9.032 0.310 1.00 98.19 91 LEU A CA 1
ATOM 727 C C . LEU A 1 91 ? -1.463 7.693 -0.436 1.00 98.19 91 LEU A C 1
ATOM 729 O O . LEU A 1 91 ? -0.533 7.507 -1.220 1.00 98.19 91 LEU A O 1
ATOM 733 N N . ALA A 1 92 ? -2.422 6.780 -0.253 1.00 97.94 92 ALA A N 1
ATOM 734 C CA . ALA A 1 92 ? -2.463 5.516 -0.986 1.00 97.94 92 ALA A CA 1
ATOM 735 C C . ALA A 1 92 ? -2.633 5.734 -2.498 1.00 97.94 92 ALA A C 1
ATOM 737 O O . ALA A 1 92 ? -1.948 5.092 -3.293 1.00 97.94 92 ALA A O 1
ATOM 738 N N . ALA A 1 93 ? -3.482 6.681 -2.906 1.00 97.75 93 ALA A N 1
ATOM 739 C CA . ALA A 1 93 ? -3.632 7.064 -4.308 1.00 97.75 93 ALA A CA 1
ATOM 740 C C . ALA A 1 93 ? -2.334 7.650 -4.888 1.00 97.75 93 ALA A C 1
ATOM 742 O O . ALA A 1 93 ? -1.924 7.271 -5.983 1.00 97.75 93 ALA A O 1
ATOM 743 N N . GLN A 1 94 ? -1.639 8.520 -4.146 1.00 98.00 94 GLN A N 1
ATOM 744 C CA . GLN A 1 94 ? -0.334 9.052 -4.563 1.00 98.00 94 GLN A CA 1
ATOM 745 C C . GLN A 1 94 ? 0.706 7.942 -4.745 1.00 98.00 94 GLN A C 1
ATOM 747 O O . GLN A 1 94 ? 1.475 7.973 -5.707 1.00 98.00 94 GLN A O 1
ATOM 752 N N . TYR A 1 95 ? 0.713 6.949 -3.854 1.00 97.94 95 TYR A N 1
ATOM 753 C CA . TYR A 1 95 ? 1.601 5.796 -3.957 1.00 97.94 95 TYR A CA 1
ATOM 754 C C . TYR A 1 95 ? 1.288 4.930 -5.183 1.00 97.94 95 TYR A C 1
ATOM 756 O O . TYR A 1 95 ? 2.200 4.630 -5.951 1.00 97.94 95 TYR A O 1
ATOM 764 N N . MET A 1 96 ? 0.015 4.604 -5.434 1.00 97.50 96 MET A N 1
ATOM 765 C CA . MET A 1 96 ? -0.388 3.857 -6.635 1.00 97.50 96 MET A CA 1
ATOM 766 C C . MET A 1 96 ? -0.040 4.607 -7.928 1.00 97.50 96 MET A C 1
ATOM 768 O O . MET A 1 96 ? 0.511 4.002 -8.841 1.00 97.50 96 MET A O 1
ATOM 772 N N . ASN A 1 97 ? -0.253 5.924 -7.985 1.00 96.88 97 ASN A N 1
ATOM 773 C CA . ASN A 1 97 ? 0.129 6.743 -9.143 1.00 96.88 97 ASN A CA 1
ATOM 774 C C . ASN A 1 97 ? 1.653 6.766 -9.360 1.00 96.88 97 ASN A C 1
ATOM 776 O O . ASN A 1 97 ? 2.136 6.778 -10.492 1.00 96.88 97 ASN A O 1
ATOM 780 N N . ALA A 1 98 ? 2.441 6.782 -8.280 1.00 96.38 98 ALA A N 1
ATOM 781 C CA . ALA A 1 98 ? 3.894 6.693 -8.383 1.00 96.38 98 ALA A CA 1
ATOM 782 C C . ALA A 1 98 ? 4.339 5.318 -8.911 1.00 96.38 98 ALA A C 1
ATOM 784 O O . ALA A 1 98 ? 5.258 5.247 -9.728 1.00 96.38 98 ALA A O 1
ATOM 785 N N . LEU A 1 99 ? 3.674 4.242 -8.477 1.00 95.31 99 LEU A N 1
ATOM 786 C CA . LEU A 1 99 ? 3.907 2.881 -8.966 1.00 95.31 99 LEU A CA 1
ATOM 787 C C . LEU A 1 99 ? 3.527 2.728 -10.442 1.00 95.31 99 LEU A C 1
ATOM 789 O O . LEU A 1 99 ? 4.278 2.108 -11.189 1.00 95.31 99 LEU A O 1
ATOM 793 N N . GLU A 1 100 ? 2.420 3.332 -10.875 1.00 94.12 100 GLU A N 1
ATOM 794 C CA . GLU A 1 100 ? 2.012 3.370 -12.283 1.00 94.12 100 GLU A CA 1
ATOM 795 C C . GLU A 1 100 ? 3.086 4.038 -13.148 1.00 94.12 100 GLU A C 1
ATOM 797 O O . GLU A 1 100 ? 3.527 3.471 -14.147 1.00 94.12 100 GLU A O 1
ATOM 802 N N . LEU A 1 101 ? 3.574 5.209 -12.723 1.00 93.31 101 LEU A N 1
ATOM 803 C CA . LEU A 1 101 ? 4.642 5.924 -13.419 1.00 93.31 101 LEU A CA 1
ATOM 804 C C . LEU A 1 101 ? 5.922 5.083 -13.510 1.00 93.31 101 LEU A C 1
ATOM 806 O O . LEU A 1 101 ? 6.559 5.040 -14.561 1.00 93.31 101 LEU A O 1
ATOM 810 N N . LEU A 1 102 ? 6.299 4.409 -12.422 1.00 91.25 102 LEU A N 1
ATOM 811 C CA . LEU A 1 102 ? 7.468 3.535 -12.407 1.00 91.25 102 LEU A CA 1
ATOM 812 C C . LEU A 1 102 ? 7.291 2.340 -13.353 1.00 91.25 102 LEU A C 1
ATOM 814 O O . LEU A 1 102 ? 8.192 2.053 -14.140 1.00 91.25 102 LEU A O 1
ATOM 818 N N . GLY A 1 103 ? 6.126 1.691 -13.329 1.00 90.12 103 GLY A N 1
ATOM 819 C CA . GLY A 1 103 ? 5.784 0.614 -14.258 1.00 90.12 103 GLY A CA 1
ATOM 820 C C . GLY A 1 103 ? 5.820 1.073 -15.717 1.00 90.12 103 GLY A C 1
ATOM 821 O O . GLY A 1 103 ? 6.386 0.383 -16.563 1.00 90.12 103 GLY A O 1
ATOM 822 N N . ALA A 1 104 ? 5.315 2.273 -16.014 1.00 89.75 104 ALA A N 1
ATOM 823 C CA . ALA A 1 104 ? 5.360 2.858 -17.351 1.00 89.75 104 ALA A CA 1
ATOM 824 C C . ALA A 1 104 ? 6.801 3.081 -17.843 1.00 89.75 104 ALA A C 1
ATOM 826 O O . ALA A 1 104 ? 7.112 2.739 -18.985 1.00 89.75 104 ALA A O 1
ATOM 827 N N . VAL A 1 105 ? 7.697 3.589 -16.989 1.00 89.62 105 VAL A N 1
ATOM 828 C CA . VAL A 1 105 ? 9.125 3.744 -17.326 1.00 89.62 105 VAL A CA 1
ATOM 829 C C . VAL A 1 105 ? 9.784 2.379 -17.552 1.00 89.62 105 VAL A C 1
ATOM 831 O O . VAL A 1 105 ? 10.456 2.179 -18.561 1.00 89.62 105 VAL A O 1
ATOM 834 N N . LEU A 1 106 ? 9.537 1.402 -16.674 1.00 85.75 106 LEU A N 1
ATOM 835 C CA . LEU A 1 106 ? 10.070 0.041 -16.822 1.00 85.75 106 LEU A CA 1
ATOM 836 C C . LEU A 1 106 ? 9.551 -0.668 -18.079 1.00 85.75 106 LEU A C 1
ATOM 838 O O . LEU A 1 106 ? 10.264 -1.484 -18.661 1.00 85.75 106 LEU A O 1
ATOM 842 N N . SER A 1 107 ? 8.327 -0.359 -18.514 1.00 85.50 107 SER A N 1
ATOM 843 C CA . SER A 1 107 ? 7.725 -0.948 -19.714 1.00 85.50 107 SER A CA 1
ATOM 844 C C . SER A 1 107 ? 8.352 -0.445 -21.018 1.00 85.50 107 SER A C 1
ATOM 846 O O . SER A 1 107 ? 8.313 -1.154 -22.020 1.00 85.50 107 SER A O 1
ATOM 848 N N . GLN A 1 108 ? 8.955 0.748 -20.996 1.00 87.06 108 GLN A N 1
ATOM 849 C CA . GLN A 1 108 ? 9.698 1.309 -22.129 1.00 87.06 108 GLN A CA 1
ATOM 850 C C . GLN A 1 108 ? 11.103 0.704 -22.251 1.00 87.06 108 GLN A C 1
ATOM 852 O O . GLN A 1 108 ? 11.696 0.737 -23.328 1.00 87.06 108 GLN A O 1
ATOM 857 N N . MET A 1 109 ? 11.632 0.124 -21.169 1.00 84.81 109 MET A N 1
ATOM 858 C CA . MET A 1 109 ? 12.904 -0.593 -21.188 1.00 84.81 109 MET A CA 1
ATOM 859 C C . MET A 1 109 ? 12.734 -1.984 -21.808 1.00 84.81 109 MET A C 1
ATOM 861 O O . MET A 1 109 ? 11.748 -2.682 -21.549 1.00 84.81 109 MET A O 1
ATOM 865 N N . ALA A 1 110 ? 13.739 -2.422 -22.573 1.00 80.88 110 ALA A N 1
ATOM 866 C CA . ALA A 1 110 ? 13.787 -3.782 -23.103 1.00 80.88 110 ALA A CA 1
ATOM 867 C C . ALA A 1 110 ? 13.631 -4.817 -21.972 1.00 80.88 110 ALA A C 1
ATOM 869 O O . ALA A 1 110 ? 14.130 -4.631 -20.859 1.00 80.88 110 ALA A O 1
ATOM 870 N N . SER A 1 111 ? 12.924 -5.917 -22.237 1.00 76.19 111 SER A N 1
ATOM 871 C CA . SER A 1 111 ? 12.631 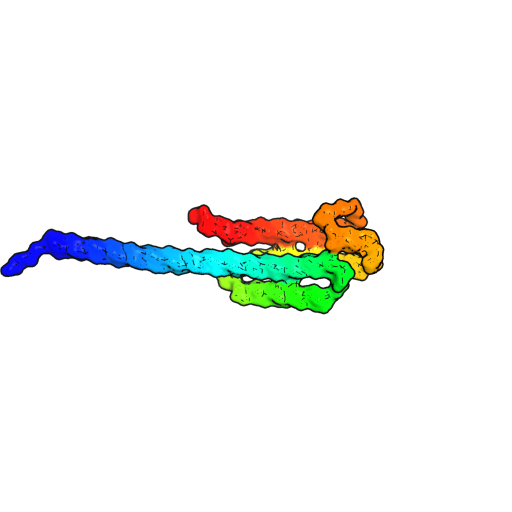-6.938 -21.220 1.00 76.19 111 SER A CA 1
ATOM 872 C C . SER A 1 111 ? 13.888 -7.592 -20.639 1.00 76.19 111 SER A C 1
ATOM 874 O O . SER A 1 111 ? 13.885 -8.019 -19.489 1.00 76.19 111 SER A O 1
ATOM 876 N N . ASP A 1 112 ? 14.968 -7.652 -21.415 1.00 78.12 112 ASP A N 1
ATOM 877 C CA . ASP A 1 112 ? 16.275 -8.185 -21.030 1.00 78.12 112 ASP A CA 1
ATOM 878 C C . ASP A 1 112 ? 17.238 -7.116 -20.483 1.00 78.12 112 ASP A C 1
ATOM 880 O O . ASP A 1 112 ?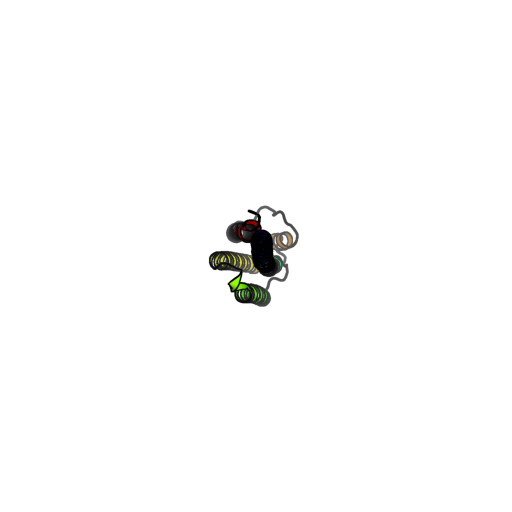 18.375 -7.447 -20.126 1.00 78.12 112 ASP A O 1
ATOM 884 N N . HIS A 1 113 ? 16.789 -5.859 -20.362 1.00 83.81 113 HIS A N 1
ATOM 885 C CA . HIS A 1 113 ? 17.611 -4.760 -19.873 1.00 83.81 113 HIS A CA 1
ATOM 886 C C . HIS A 1 113 ? 18.147 -5.078 -18.461 1.00 83.81 113 HIS A C 1
ATOM 888 O O . HIS A 1 113 ? 17.353 -5.378 -17.558 1.00 83.81 113 HIS A O 1
ATOM 894 N N . PRO A 1 114 ? 19.472 -4.992 -18.217 1.00 82.06 114 PRO A N 1
ATOM 895 C CA . PRO A 1 114 ? 20.078 -5.383 -16.944 1.00 82.06 114 PRO A CA 1
ATOM 896 C C . PRO A 1 114 ? 19.431 -4.720 -15.727 1.00 82.06 114 PRO A C 1
ATOM 898 O O . PRO A 1 114 ? 19.141 -5.405 -14.751 1.00 82.06 114 PRO A O 1
ATOM 901 N N . THR A 1 115 ? 19.112 -3.423 -15.811 1.00 80.38 115 THR A N 1
ATOM 902 C CA . THR A 1 115 ? 18.437 -2.686 -14.730 1.00 80.38 115 THR A CA 1
ATOM 903 C C . THR A 1 115 ? 17.069 -3.267 -14.387 1.00 80.38 115 THR A C 1
ATOM 905 O O . THR A 1 115 ? 16.730 -3.329 -13.212 1.00 80.38 115 THR A O 1
ATOM 908 N N . ARG A 1 116 ? 16.289 -3.720 -15.377 1.00 80.19 116 ARG A N 1
ATOM 909 C CA . ARG A 1 116 ? 14.953 -4.289 -15.144 1.00 80.19 116 ARG A CA 1
ATOM 910 C C . ARG A 1 116 ? 15.044 -5.643 -14.440 1.00 80.19 116 ARG A C 1
ATOM 912 O O . ARG A 1 116 ? 14.277 -5.902 -13.519 1.00 80.19 116 ARG A O 1
ATOM 919 N N . ARG A 1 117 ? 16.012 -6.482 -14.822 1.00 81.00 117 ARG A N 1
ATOM 920 C CA . ARG A 1 117 ? 16.265 -7.758 -14.129 1.00 81.00 117 ARG A CA 1
ATOM 921 C C . ARG A 1 117 ? 16.789 -7.549 -12.714 1.00 81.00 117 ARG A C 1
ATOM 923 O O . ARG A 1 117 ? 16.385 -8.267 -11.807 1.00 81.00 117 ARG A O 1
ATOM 930 N N . GLU A 1 118 ? 17.682 -6.581 -12.524 1.00 81.44 118 GLU A N 1
ATOM 931 C CA . GLU A 1 118 ? 18.232 -6.285 -11.201 1.00 81.44 118 GLU A CA 1
ATOM 932 C C . GLU A 1 118 ? 17.144 -5.722 -10.281 1.00 81.44 118 GLU A C 1
ATOM 934 O O . GLU A 1 118 ? 16.976 -6.198 -9.163 1.00 81.44 118 GLU A O 1
ATOM 939 N N . PHE A 1 119 ? 16.299 -4.822 -10.802 1.00 81.06 119 PHE A N 1
ATOM 940 C CA . PHE A 1 119 ? 15.108 -4.306 -10.121 1.00 81.06 119 PHE A CA 1
ATOM 941 C C . PHE A 1 119 ? 14.193 -5.418 -9.594 1.00 81.06 119 PHE A C 1
ATOM 943 O O . PHE A 1 119 ? 13.683 -5.334 -8.476 1.00 81.06 119 PHE A O 1
ATOM 950 N N . ALA A 1 120 ? 14.000 -6.480 -10.372 1.00 82.12 120 ALA A N 1
ATOM 951 C CA . ALA A 1 120 ? 13.171 -7.607 -9.964 1.00 82.12 120 ALA A CA 1
ATOM 952 C C . ALA A 1 120 ? 13.808 -8.466 -8.854 1.00 82.12 120 ALA A C 1
ATOM 954 O O . ALA A 1 120 ? 13.089 -9.151 -8.127 1.00 82.12 120 ALA A O 1
ATOM 955 N N . LYS A 1 121 ? 15.139 -8.442 -8.705 1.00 82.94 121 LYS A N 1
ATOM 956 C CA . LYS A 1 121 ? 15.894 -9.391 -7.867 1.00 82.94 121 LYS A CA 1
ATOM 957 C C . LYS A 1 121 ? 16.470 -8.792 -6.593 1.00 82.94 121 LYS A C 1
ATOM 959 O O . LYS A 1 121 ? 16.651 -9.527 -5.624 1.00 82.94 121 LYS A O 1
ATOM 964 N N . THR A 1 122 ? 16.777 -7.500 -6.575 1.00 75.00 122 THR A N 1
ATOM 965 C CA . THR A 1 122 ? 17.511 -6.887 -5.465 1.00 75.00 122 THR A CA 1
ATOM 966 C C . THR A 1 122 ? 16.669 -5.888 -4.687 1.00 75.00 122 THR A C 1
ATOM 968 O O . THR A 1 122 ? 15.861 -5.141 -5.235 1.00 75.00 122 THR A O 1
ATOM 971 N N . LEU A 1 123 ? 16.874 -5.854 -3.370 1.00 67.12 123 LEU A N 1
ATOM 972 C CA . LEU A 1 123 ? 16.353 -4.782 -2.516 1.00 67.12 123 LEU A CA 1
ATOM 973 C C . LEU A 1 123 ? 17.200 -3.505 -2.656 1.00 67.12 123 LEU A C 1
ATOM 975 O O . LEU A 1 123 ? 16.649 -2.406 -2.655 1.00 67.12 123 LEU A O 1
ATOM 979 N N . GLU A 1 124 ? 18.520 -3.665 -2.808 1.00 57.31 124 GLU A N 1
ATOM 980 C CA . GLU A 1 124 ? 19.498 -2.593 -3.026 1.00 57.31 124 GLU A CA 1
ATOM 981 C C . GLU A 1 124 ? 19.783 -2.407 -4.517 1.00 57.31 124 GLU A C 1
ATOM 983 O O . GLU A 1 124 ? 19.956 -3.371 -5.263 1.00 57.31 124 GLU A O 1
ATOM 988 N N . PHE A 1 125 ? 19.806 -1.156 -4.965 1.00 61.16 125 PHE A N 1
ATOM 989 C CA . PHE A 1 125 ? 19.871 -0.836 -6.384 1.00 61.16 125 PHE A CA 1
ATOM 990 C C . PHE A 1 125 ? 21.311 -0.621 -6.862 1.00 61.16 125 PHE A C 1
ATOM 992 O O . PHE A 1 125 ? 22.071 0.070 -6.181 1.00 61.16 125 PHE A O 1
ATOM 999 N N . PRO A 1 126 ? 21.673 -1.104 -8.067 1.00 58.22 126 PRO A N 1
ATOM 1000 C CA . PRO A 1 126 ? 22.832 -0.580 -8.793 1.00 58.22 126 PRO A CA 1
ATOM 1001 C C . PRO A 1 126 ? 22.624 0.919 -9.105 1.00 58.22 126 PRO A C 1
ATOM 1003 O O . PRO A 1 126 ? 21.497 1.409 -8.980 1.00 58.22 126 PRO A O 1
ATOM 1006 N N . PRO A 1 127 ? 23.660 1.673 -9.532 1.00 66.50 127 PRO A N 1
ATOM 1007 C CA . PRO A 1 127 ? 23.488 3.064 -9.953 1.00 66.50 127 PRO A CA 1
ATOM 1008 C C . PRO A 1 127 ? 22.326 3.177 -10.947 1.00 66.50 127 PRO A C 1
ATOM 1010 O O . PRO A 1 127 ? 22.315 2.545 -12.005 1.00 66.50 127 PRO A O 1
ATOM 1013 N N . MET A 1 128 ? 21.302 3.915 -10.526 1.00 71.69 128 MET A N 1
ATOM 1014 C CA . MET A 1 128 ? 20.023 3.982 -11.212 1.00 71.69 128 MET A CA 1
ATOM 1015 C C . MET A 1 128 ? 20.199 4.781 -12.504 1.00 71.69 128 MET A C 1
ATOM 1017 O O . MET A 1 128 ? 20.746 5.881 -12.430 1.00 71.69 128 MET A O 1
ATOM 1021 N N . PRO A 1 129 ? 19.748 4.280 -13.668 1.00 78.94 129 PRO A N 1
ATOM 1022 C CA . PRO A 1 129 ? 19.725 5.095 -14.874 1.00 78.94 129 PRO A CA 1
ATOM 1023 C C . PRO A 1 129 ? 18.952 6.390 -14.609 1.00 78.94 129 PRO A C 1
ATOM 1025 O O . PRO A 1 129 ? 17.917 6.356 -13.930 1.00 78.94 129 PRO A O 1
ATOM 1028 N N . ASP A 1 130 ? 19.424 7.507 -15.163 1.00 82.25 130 ASP A N 1
ATOM 1029 C CA . ASP A 1 130 ? 18.829 8.838 -14.953 1.00 82.25 130 ASP A CA 1
ATOM 1030 C C . ASP A 1 130 ? 17.332 8.878 -15.302 1.00 82.25 130 ASP A C 1
ATOM 1032 O O . ASP A 1 130 ? 16.563 9.636 -14.717 1.00 82.25 130 ASP A O 1
ATOM 1036 N N . GLU A 1 131 ? 16.896 8.011 -16.214 1.00 81.69 131 GLU A N 1
ATOM 1037 C CA . GLU A 1 131 ? 15.506 7.866 -16.649 1.00 81.69 131 GLU A CA 1
ATOM 1038 C C . GLU A 1 131 ? 14.596 7.231 -15.578 1.00 81.69 131 GLU A C 1
ATOM 1040 O O . GLU A 1 131 ? 13.413 7.558 -15.487 1.00 81.69 131 GLU A O 1
ATOM 1045 N N . LEU A 1 132 ? 15.137 6.346 -14.730 1.00 84.81 132 LEU A N 1
ATOM 1046 C CA . LEU A 1 132 ? 14.383 5.617 -13.700 1.00 84.81 132 LEU A CA 1
ATOM 1047 C C . LEU A 1 132 ? 14.389 6.350 -12.350 1.00 84.81 132 LEU A C 1
ATOM 1049 O O . LEU A 1 132 ? 13.419 6.266 -11.589 1.00 84.81 132 LEU A O 1
ATOM 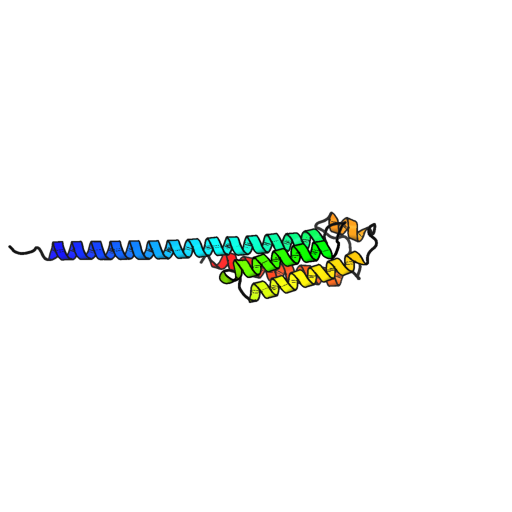1053 N N . ALA A 1 133 ? 15.457 7.103 -12.070 1.00 87.25 133 ALA A N 1
ATOM 1054 C CA . ALA A 1 133 ? 15.670 7.791 -10.797 1.00 87.25 133 ALA A CA 1
ATOM 1055 C C . ALA A 1 133 ? 14.503 8.695 -10.350 1.00 87.25 133 ALA A C 1
ATOM 1057 O O . ALA A 1 133 ? 14.094 8.598 -9.185 1.00 87.25 133 ALA A O 1
ATOM 1058 N N . PRO A 1 134 ? 13.887 9.522 -11.220 1.00 90.88 134 PRO A N 1
ATOM 1059 C CA . PRO A 1 134 ? 12.768 10.371 -10.822 1.00 90.88 134 PRO A CA 1
ATOM 1060 C C . PRO A 1 134 ? 11.520 9.572 -10.435 1.00 90.88 134 PRO A C 1
ATOM 1062 O O . PRO A 1 134 ? 10.875 9.890 -9.433 1.00 90.88 134 PRO A O 1
ATOM 1065 N N . ALA A 1 135 ? 11.174 8.539 -11.211 1.00 91.25 135 ALA A N 1
ATOM 1066 C CA . ALA A 1 135 ? 9.998 7.709 -10.959 1.00 91.25 135 ALA A CA 1
ATOM 1067 C C . ALA A 1 135 ? 10.166 6.903 -9.665 1.00 91.25 135 ALA A C 1
ATOM 1069 O O . ALA A 1 135 ? 9.282 6.902 -8.809 1.00 91.25 135 ALA A O 1
ATOM 1070 N N . PHE A 1 136 ? 11.344 6.312 -9.469 1.00 89.44 136 PHE A N 1
ATOM 1071 C CA . PHE A 1 136 ? 11.664 5.593 -8.245 1.00 89.44 136 PHE A CA 1
ATOM 1072 C C . PHE A 1 136 ? 11.650 6.505 -7.012 1.00 89.44 136 PHE A C 1
ATOM 1074 O O . PHE A 1 136 ? 11.032 6.172 -6.004 1.00 89.44 136 PHE A O 1
ATOM 1081 N N . SER A 1 137 ? 12.250 7.699 -7.096 1.00 91.31 137 SER A N 1
ATOM 1082 C CA . SER A 1 137 ? 12.233 8.670 -5.993 1.00 91.31 137 SER A CA 1
ATOM 1083 C C . SER A 1 137 ? 10.807 9.041 -5.571 1.00 91.31 137 SER A C 1
ATOM 1085 O O . SER A 1 137 ? 10.537 9.199 -4.378 1.00 91.31 137 SER A O 1
ATOM 1087 N N . ARG A 1 138 ? 9.874 9.149 -6.528 1.00 94.38 138 ARG A N 1
ATOM 1088 C CA . ARG A 1 138 ? 8.452 9.387 -6.236 1.00 94.38 138 ARG A CA 1
ATOM 1089 C C . ARG A 1 138 ? 7.818 8.213 -5.496 1.00 94.38 138 ARG A C 1
ATOM 1091 O O . ARG A 1 138 ? 7.110 8.457 -4.522 1.00 94.38 138 ARG A O 1
ATOM 1098 N N . VAL A 1 139 ? 8.097 6.976 -5.911 1.00 94.19 139 VAL A N 1
ATOM 1099 C CA . VAL A 1 139 ? 7.607 5.766 -5.227 1.00 94.19 139 VAL A CA 1
ATOM 1100 C C . VAL A 1 139 ? 8.104 5.723 -3.788 1.00 94.19 139 VAL A C 1
ATOM 1102 O O . VAL A 1 139 ? 7.290 5.574 -2.882 1.00 94.19 139 VAL A O 1
ATOM 1105 N N . THR A 1 140 ? 9.403 5.930 -3.560 1.00 92.62 140 THR A N 1
ATOM 1106 C CA . THR A 1 140 ? 9.987 5.924 -2.210 1.00 92.62 140 THR A CA 1
ATOM 1107 C C . THR A 1 140 ? 9.356 6.994 -1.326 1.00 92.62 140 THR A C 1
ATOM 1109 O O . THR A 1 140 ? 8.853 6.681 -0.252 1.00 92.62 140 THR A O 1
ATOM 1112 N N . LYS A 1 141 ? 9.269 8.242 -1.807 1.00 95.69 141 LYS A N 1
ATOM 1113 C CA . LYS A 1 141 ? 8.649 9.341 -1.048 1.00 95.69 141 LYS A CA 1
ATOM 1114 C C . LYS A 1 141 ? 7.184 9.065 -0.706 1.00 95.69 141 LYS A C 1
ATOM 1116 O O . LYS A 1 141 ? 6.768 9.312 0.424 1.00 95.69 141 LYS A O 1
ATOM 1121 N N . ALA A 1 142 ? 6.405 8.563 -1.665 1.00 97.25 142 ALA A N 1
ATOM 1122 C CA . ALA A 1 142 ? 4.994 8.258 -1.447 1.00 97.25 142 ALA A CA 1
ATOM 1123 C C . ALA A 1 142 ? 4.812 7.081 -0.475 1.00 97.25 142 ALA A C 1
ATOM 1125 O O . ALA A 1 142 ? 3.979 7.156 0.429 1.00 97.25 142 ALA A O 1
ATOM 1126 N N . ARG A 1 143 ? 5.629 6.027 -0.609 1.00 95.56 143 ARG A N 1
ATOM 1127 C CA . ARG A 1 143 ? 5.621 4.872 0.296 1.00 95.56 143 ARG A CA 1
ATOM 1128 C C . ARG A 1 143 ? 5.994 5.269 1.716 1.00 95.56 143 ARG A C 1
ATOM 1130 O O . ARG A 1 143 ? 5.322 4.834 2.645 1.00 95.56 143 ARG A O 1
ATOM 1137 N N . ASP A 1 144 ? 7.020 6.096 1.892 1.00 95.81 144 ASP A N 1
ATOM 1138 C CA . ASP A 1 144 ? 7.464 6.551 3.211 1.00 95.81 144 ASP A CA 1
ATOM 1139 C C . ASP A 1 144 ? 6.381 7.391 3.895 1.00 95.81 144 ASP A C 1
ATOM 1141 O O . ASP A 1 144 ? 6.027 7.123 5.045 1.00 95.81 144 ASP A O 1
ATOM 1145 N N . ALA A 1 145 ? 5.785 8.346 3.170 1.00 96.88 145 ALA A N 1
ATOM 1146 C CA . ALA A 1 145 ? 4.690 9.168 3.683 1.00 96.88 145 ALA A CA 1
ATOM 1147 C C . ALA A 1 145 ? 3.478 8.318 4.102 1.00 96.88 145 ALA A C 1
ATOM 1149 O O . ALA A 1 145 ? 2.921 8.512 5.185 1.00 96.88 145 ALA A O 1
ATOM 1150 N N . LEU A 1 146 ? 3.099 7.345 3.269 1.00 97.00 146 LEU A N 1
ATOM 1151 C CA . LEU A 1 146 ? 1.997 6.432 3.553 1.00 97.00 146 LEU A CA 1
ATOM 1152 C C . LEU A 1 146 ? 2.296 5.515 4.743 1.00 97.00 146 LEU A C 1
ATOM 1154 O O . LEU A 1 146 ? 1.462 5.377 5.634 1.00 97.00 146 LEU A O 1
ATOM 1158 N N . THR A 1 147 ? 3.487 4.913 4.774 1.00 95.38 147 THR A N 1
ATOM 1159 C CA . THR A 1 147 ? 3.930 4.011 5.848 1.00 95.38 147 THR A CA 1
ATOM 1160 C C . THR A 1 147 ? 3.888 4.724 7.187 1.00 95.38 147 THR A C 1
ATOM 1162 O O . THR A 1 147 ? 3.377 4.190 8.170 1.00 95.38 147 THR A O 1
ATOM 1165 N N . GLU A 1 148 ? 4.413 5.944 7.226 1.00 95.62 148 GLU A N 1
ATOM 1166 C CA . GLU A 1 148 ? 4.425 6.765 8.423 1.00 95.62 148 GLU A CA 1
ATOM 1167 C C . GLU A 1 148 ? 2.996 7.107 8.880 1.00 95.62 148 GLU A C 1
ATOM 1169 O O . GLU A 1 148 ? 2.675 6.976 10.063 1.00 95.62 148 GLU A O 1
ATOM 1174 N N . SER A 1 149 ? 2.103 7.461 7.951 1.00 95.31 149 SER A N 1
ATOM 1175 C CA . SER A 1 149 ? 0.696 7.721 8.277 1.00 95.31 149 SER A CA 1
ATOM 1176 C C . SER A 1 149 ? -0.022 6.472 8.804 1.00 95.31 149 SER A C 1
ATOM 1178 O O . SER A 1 149 ? -0.672 6.523 9.850 1.00 95.31 149 SER A O 1
ATOM 1180 N N . PHE A 1 150 ? 0.167 5.316 8.159 1.00 94.75 150 PHE A N 1
ATOM 1181 C CA . PHE A 1 150 ? -0.413 4.035 8.580 1.00 94.75 150 PHE A CA 1
ATOM 1182 C C . PHE A 1 150 ? 0.100 3.607 9.958 1.00 94.75 150 PHE A C 1
ATOM 1184 O O . PHE A 1 150 ? -0.690 3.200 10.811 1.00 94.75 150 PHE A O 1
ATOM 1191 N N . ARG A 1 151 ? 1.407 3.750 10.216 1.00 91.69 151 ARG A N 1
ATOM 1192 C CA . ARG A 1 151 ? 2.003 3.478 11.533 1.00 91.69 151 ARG A CA 1
ATOM 1193 C C . ARG A 1 151 ? 1.405 4.366 12.609 1.00 91.69 151 ARG A C 1
ATOM 1195 O O . ARG A 1 151 ? 1.059 3.857 13.669 1.00 91.69 151 ARG A O 1
ATOM 1202 N N . ARG A 1 152 ? 1.230 5.663 12.341 1.00 91.19 152 ARG A N 1
ATOM 1203 C CA . ARG A 1 152 ? 0.554 6.571 13.276 1.00 91.19 152 ARG A CA 1
ATOM 1204 C C . ARG A 1 152 ? -0.902 6.176 13.493 1.00 91.19 152 ARG A C 1
ATOM 1206 O O . ARG A 1 152 ? -1.365 6.178 14.627 1.00 91.19 152 ARG A O 1
ATOM 1213 N N . ALA A 1 153 ? -1.621 5.796 12.442 1.00 88.50 153 ALA A N 1
ATOM 1214 C CA . ALA A 1 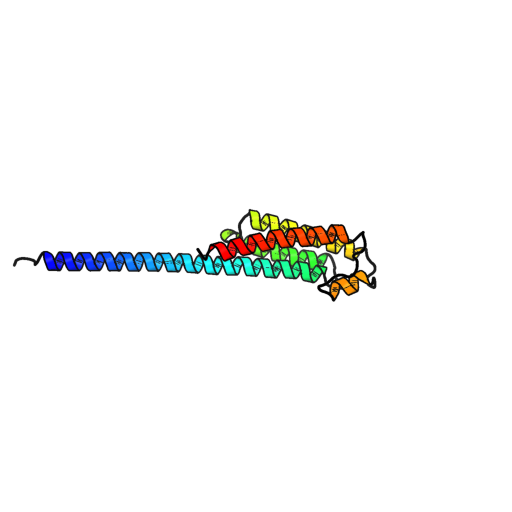153 ? -3.023 5.415 12.544 1.00 88.50 153 ALA A CA 1
ATOM 1215 C C . ALA A 1 153 ? -3.250 4.133 13.365 1.00 88.50 153 ALA A C 1
ATOM 1217 O O . ALA A 1 153 ? -4.224 4.064 14.117 1.00 88.50 153 ALA A O 1
ATOM 1218 N N . VAL A 1 154 ? -2.351 3.152 13.248 1.00 86.69 154 VAL A N 1
ATOM 1219 C CA . VAL A 1 154 ? -2.378 1.908 14.033 1.00 86.69 154 VAL A CA 1
ATOM 1220 C C . VAL A 1 154 ? -1.810 2.125 15.444 1.00 86.69 154 VAL A C 1
ATOM 1222 O O . VAL A 1 154 ? -2.403 1.686 16.426 1.00 86.69 154 VAL A O 1
ATOM 1225 N N . GLY A 1 155 ? -0.696 2.849 15.567 1.00 74.31 155 GLY A N 1
ATOM 1226 C CA . GLY A 1 155 ? 0.017 3.093 16.826 1.00 74.31 155 GLY A CA 1
ATOM 1227 C C . GLY A 1 155 ? -0.648 4.106 17.765 1.00 74.31 155 GLY A C 1
ATOM 1228 O O . GLY A 1 155 ? -0.441 4.038 18.972 1.00 74.31 155 GLY A O 1
ATOM 1229 N N . ALA A 1 156 ? -1.510 4.998 17.265 1.00 56.16 156 ALA A N 1
ATOM 1230 C CA . ALA A 1 156 ? -2.253 5.961 18.091 1.00 56.16 156 ALA A CA 1
ATOM 1231 C C . ALA A 1 156 ? -3.270 5.315 19.062 1.00 56.16 156 ALA A C 1
ATOM 1233 O O . ALA A 1 156 ? -3.916 6.029 19.823 1.00 56.16 156 ALA A O 1
ATOM 1234 N N . GLY A 1 157 ? -3.427 3.986 19.043 1.00 47.34 157 GLY A N 1
ATOM 1235 C CA . GLY A 1 157 ? -4.186 3.225 20.041 1.00 47.34 157 GLY A CA 1
ATOM 1236 C C . GLY A 1 157 ? -3.384 2.783 21.276 1.00 47.34 157 GLY A C 1
ATOM 1237 O O . GLY A 1 157 ? -3.962 2.127 22.136 1.00 47.34 157 GLY A O 1
ATOM 1238 N N . GLN A 1 158 ? -2.082 3.097 21.366 1.00 39.25 158 GLN A N 1
ATOM 1239 C CA . GLN A 1 158 ? -1.196 2.707 22.481 1.00 39.25 158 GLN A CA 1
ATOM 1240 C C . GLN A 1 158 ? -0.947 3.819 23.526 1.00 39.25 158 GLN A C 1
ATOM 1242 O O . GLN A 1 158 ? 0.049 3.754 24.247 1.00 39.25 158 GLN A O 1
ATOM 1247 N N . ILE A 1 159 ? -1.825 4.826 23.625 1.00 37.34 159 ILE A N 1
ATOM 1248 C CA . ILE A 1 159 ? -1.739 5.903 24.634 1.00 37.34 159 ILE A CA 1
ATOM 1249 C C . ILE A 1 159 ? -2.913 5.827 25.606 1.00 37.34 159 ILE A C 1
ATOM 1251 O O . ILE A 1 159 ? -4.061 5.710 25.117 1.00 37.34 159 ILE A O 1
#

Secondary structure (DSSP, 8-state):
----HHHHHHHHHHHHHHHHHHHHHHHHHHHHHHHHHHHHHHHHHHHHHHHHHHHHHSTT--HHHHHHHHHHHHHHHHHTTTTS-HHHHHHHHHHHHHHHHHHHHHHHS-TT-HHHHHHHH-SSPSSPPTTTHHHHHHHHHHHHHHHHHHHHHHHTT--